Protein AF-A0A967Z6P2-F1 (afdb_monomer_lite)

Radius of gyration: 16.4 Å; chains: 1; bounding box: 41×27×40 Å

Secondary structure (DSSP, 8-state):
-GGGTHHHHHHHHHHHHHHHIIIIIS-TTHHHHHHHHHHH-TTS-HHHHHHHHHHHHHHHHHHHHHHHHHHTS-GGGT--

Foldseek 3Di:
DVVVCVVVVVLLVQLLVQLCCCCPPVNPCVVVQLVVCCVVPVVDDSVVSSVVSSVVSSVVSSVVSVVVVVVVDDPVPVVD

Sequence (80 aa):
FFAAYFPEILLILKANFFAFLAFHIFKIRRDVALENLKIAF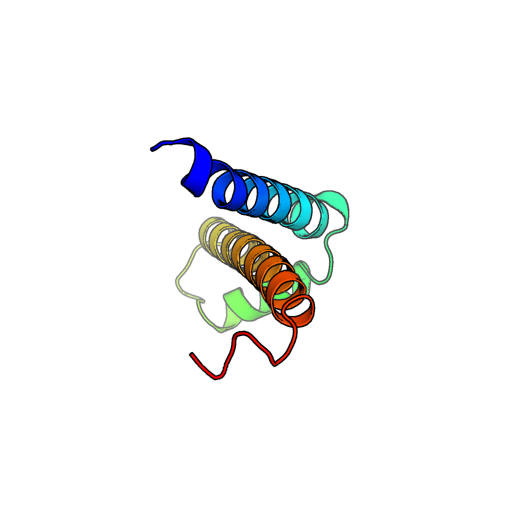PEKSEKERAAIAYGSYKHFALMILEFMRLIRWSPKRIEE

pLDDT: mean 87.79, std 16.86, range [37.0, 98.69]

Structure (mmCIF, N/CA/C/O backbone):
data_AF-A0A967Z6P2-F1
#
_entry.id   AF-A0A967Z6P2-F1
#
loop_
_atom_site.group_PDB
_atom_site.id
_atom_site.type_symbol
_atom_site.label_atom_id
_atom_site.label_alt_id
_atom_site.label_comp_id
_atom_site.label_asym_id
_atom_site.label_entity_id
_atom_site.label_seq_id
_atom_site.pdbx_PDB_ins_code
_atom_site.Cartn_x
_atom_site.Cartn_y
_atom_site.Cartn_z
_atom_site.occupancy
_atom_site.B_iso_or_equiv
_atom_site.auth_seq_id
_atom_site.auth_comp_id
_atom_site.auth_asym_id
_atom_site.auth_atom_id
_atom_site.pdbx_PDB_model_num
ATOM 1 N N . PHE A 1 1 ? 27.665 8.829 -9.901 1.00 53.00 1 PHE A N 1
ATOM 2 C CA . PHE A 1 1 ?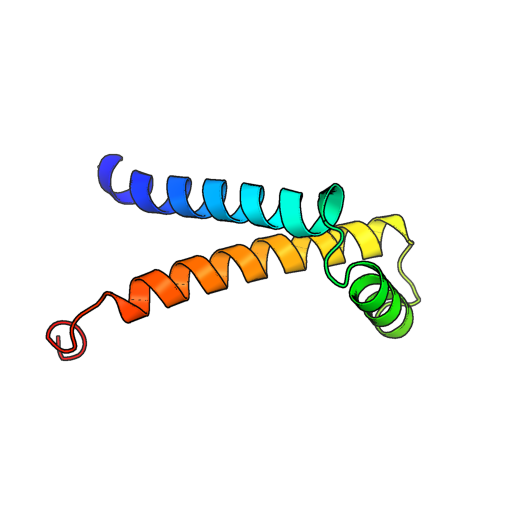 27.299 8.013 -8.724 1.00 53.00 1 PHE A CA 1
ATOM 3 C C . PHE A 1 1 ? 25.794 8.068 -8.396 1.00 53.00 1 PHE A C 1
ATOM 5 O O . PHE A 1 1 ? 25.213 7.017 -8.188 1.00 53.00 1 PHE A O 1
ATOM 12 N N . PHE A 1 2 ? 25.110 9.225 -8.455 1.00 50.53 2 PHE A N 1
ATOM 13 C CA . PHE A 1 2 ? 23.650 9.325 -8.205 1.00 50.53 2 PHE A CA 1
ATOM 14 C C . PHE A 1 2 ? 22.729 8.794 -9.325 1.00 50.53 2 PHE A C 1
ATOM 16 O O . PHE A 1 2 ? 21.625 8.332 -9.047 1.00 50.53 2 PHE A O 1
ATOM 23 N N . ALA A 1 3 ? 23.180 8.804 -10.584 1.00 52.47 3 ALA A N 1
ATOM 24 C CA . ALA A 1 3 ? 22.369 8.383 -11.734 1.00 52.47 3 ALA A CA 1
ATOM 25 C C . ALA A 1 3 ? 21.914 6.908 -11.686 1.00 52.47 3 ALA A C 1
ATOM 27 O O . ALA A 1 3 ? 20.897 6.571 -12.283 1.00 52.47 3 ALA A O 1
ATOM 28 N N . ALA A 1 4 ? 22.622 6.043 -10.949 1.00 55.69 4 ALA A N 1
ATOM 29 C CA . ALA A 1 4 ? 22.280 4.625 -10.818 1.00 55.69 4 ALA A CA 1
ATOM 30 C C . ALA A 1 4 ? 21.068 4.362 -9.899 1.00 55.69 4 ALA A C 1
ATOM 32 O O . ALA A 1 4 ? 20.391 3.357 -10.078 1.00 55.69 4 ALA A O 1
ATOM 33 N N . TYR A 1 5 ? 20.761 5.266 -8.957 1.00 59.62 5 TYR A N 1
ATOM 34 C CA . TYR A 1 5 ? 19.623 5.138 -8.026 1.00 59.62 5 TYR A CA 1
ATOM 35 C C . TYR A 1 5 ? 18.348 5.827 -8.529 1.00 59.62 5 TYR A C 1
ATOM 37 O O . TYR A 1 5 ? 17.246 5.551 -8.054 1.00 59.62 5 TYR A O 1
ATOM 45 N N . PHE A 1 6 ? 18.489 6.708 -9.521 1.00 63.09 6 PHE A N 1
ATOM 46 C CA . PHE A 1 6 ? 17.379 7.402 -10.172 1.00 63.09 6 PHE A CA 1
ATOM 47 C C . PHE A 1 6 ? 16.266 6.466 -10.702 1.00 63.09 6 PHE A C 1
ATOM 49 O O . PHE A 1 6 ? 15.089 6.796 -10.523 1.00 63.09 6 PHE A O 1
ATOM 56 N N . PRO A 1 7 ? 16.571 5.284 -11.284 1.00 77.62 7 PRO A N 1
ATOM 57 C CA . PRO A 1 7 ? 15.548 4.351 -11.754 1.00 77.62 7 PRO A CA 1
ATOM 58 C C . PRO A 1 7 ? 14.671 3.793 -10.625 1.00 77.62 7 PRO A C 1
ATOM 60 O O . PRO A 1 7 ? 13.466 3.625 -10.821 1.00 77.62 7 PRO A O 1
ATOM 63 N N . GLU A 1 8 ? 15.248 3.546 -9.445 1.00 82.50 8 GLU A N 1
ATOM 64 C CA . GLU A 1 8 ? 14.520 2.974 -8.304 1.00 82.50 8 GLU A CA 1
ATOM 65 C C . GLU A 1 8 ? 13.586 3.992 -7.651 1.00 82.50 8 GLU A C 1
ATOM 67 O O . GLU A 1 8 ? 12.440 3.676 -7.330 1.00 82.50 8 GLU A O 1
ATOM 72 N N . ILE A 1 9 ? 14.010 5.255 -7.557 1.00 88.06 9 ILE A N 1
ATOM 73 C CA . ILE A 1 9 ? 13.146 6.336 -7.064 1.00 88.06 9 ILE A CA 1
ATOM 74 C C . ILE A 1 9 ? 11.917 6.484 -7.967 1.00 88.06 9 ILE A C 1
ATOM 76 O O . ILE A 1 9 ? 10.792 6.569 -7.474 1.00 88.06 9 ILE A O 1
ATOM 80 N N . LEU A 1 10 ? 12.101 6.458 -9.291 1.00 89.62 10 LEU A N 1
ATOM 81 C CA . LEU A 1 10 ? 10.983 6.551 -10.229 1.00 89.62 10 LEU A CA 1
ATOM 82 C C . LEU A 1 10 ? 10.011 5.367 -10.090 1.00 89.62 10 LEU A C 1
ATOM 84 O O . LEU A 1 10 ? 8.800 5.549 -10.234 1.00 89.62 10 LEU A O 1
ATOM 88 N N . LEU A 1 11 ? 10.521 4.167 -9.800 1.00 91.44 11 LEU A N 1
ATOM 89 C CA . LEU A 1 11 ? 9.699 2.983 -9.553 1.00 91.44 11 LEU A CA 1
ATOM 90 C C . LEU A 1 11 ? 8.849 3.149 -8.290 1.00 91.44 11 LEU A C 1
ATOM 92 O O . LEU A 1 11 ? 7.637 2.942 -8.336 1.00 91.44 11 LEU A O 1
ATOM 96 N N . ILE A 1 12 ? 9.466 3.600 -7.196 1.00 93.44 12 ILE A N 1
ATOM 97 C CA . ILE A 1 12 ? 8.792 3.859 -5.920 1.00 93.44 12 ILE A CA 1
ATOM 98 C C . ILE A 1 12 ? 7.722 4.944 -6.087 1.00 93.44 12 ILE A C 1
ATOM 100 O O . ILE A 1 12 ? 6.608 4.792 -5.585 1.00 93.44 12 ILE A O 1
ATOM 104 N N . LEU A 1 13 ? 8.012 6.026 -6.816 1.00 95.94 13 LEU A N 1
ATOM 105 C CA . LEU A 1 13 ? 7.033 7.085 -7.082 1.00 95.94 13 LEU A CA 1
ATOM 106 C C . LEU A 1 13 ? 5.831 6.559 -7.878 1.00 95.94 13 LEU A C 1
ATOM 108 O O . LEU A 1 13 ? 4.687 6.823 -7.505 1.00 95.94 13 LEU A O 1
ATOM 112 N N . LYS A 1 14 ? 6.072 5.754 -8.922 1.00 95.44 14 LYS A N 1
ATOM 113 C CA . LYS A 1 14 ? 5.000 5.091 -9.682 1.00 95.44 14 LYS A CA 1
ATOM 114 C C . LYS A 1 14 ? 4.184 4.147 -8.799 1.00 95.44 14 LYS A C 1
ATOM 116 O O . LYS A 1 14 ? 2.959 4.190 -8.851 1.00 95.44 14 LYS A O 1
ATOM 121 N N . ALA A 1 15 ? 4.833 3.338 -7.961 1.00 96.69 15 ALA A N 1
ATOM 122 C CA . ALA A 1 15 ? 4.155 2.425 -7.043 1.00 96.69 15 ALA A CA 1
ATOM 123 C C . ALA A 1 15 ? 3.237 3.175 -6.068 1.00 96.69 15 ALA A C 1
ATOM 125 O O . ALA A 1 15 ? 2.072 2.813 -5.916 1.00 96.69 15 ALA A O 1
ATOM 126 N N . ASN A 1 16 ? 3.728 4.262 -5.463 1.00 97.88 16 ASN A N 1
ATOM 127 C CA . ASN A 1 16 ? 2.926 5.108 -4.578 1.00 97.88 16 ASN A CA 1
ATOM 128 C C . ASN A 1 16 ? 1.732 5.735 -5.309 1.00 97.88 16 ASN A C 1
ATOM 130 O O . ASN A 1 16 ? 0.631 5.751 -4.764 1.00 97.88 16 ASN A O 1
ATOM 134 N N . PHE A 1 17 ? 1.922 6.201 -6.548 1.00 98.12 17 PHE A N 1
ATOM 135 C CA . PHE A 1 17 ? 0.836 6.743 -7.365 1.00 98.12 17 PHE A CA 1
ATOM 136 C C . PHE A 1 17 ? -0.249 5.694 -7.654 1.00 98.12 17 PHE A C 1
ATOM 138 O O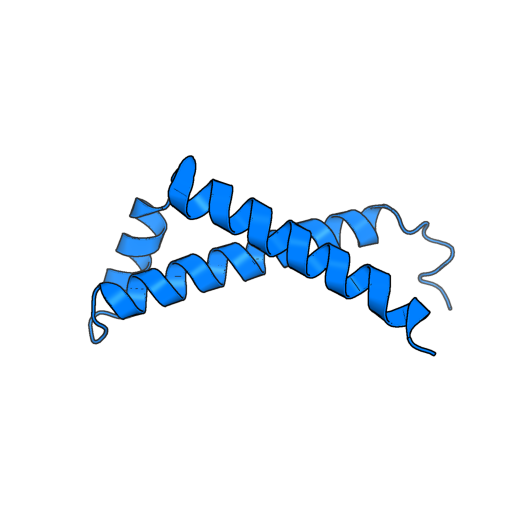 . PHE A 1 17 ? -1.429 5.946 -7.415 1.00 98.12 17 PHE A O 1
ATOM 145 N N . PHE A 1 18 ? 0.131 4.492 -8.097 1.00 97.88 18 PHE A N 1
ATOM 146 C CA . PHE A 1 18 ? -0.836 3.421 -8.356 1.00 97.88 18 PHE A CA 1
ATOM 147 C C . PHE A 1 18 ? -1.533 2.939 -7.083 1.00 97.88 18 PHE A C 1
ATOM 149 O O . PHE A 1 18 ? -2.742 2.714 -7.103 1.00 97.88 18 PHE A O 1
ATOM 156 N N . ALA A 1 19 ? -0.811 2.833 -5.967 1.00 98.25 19 ALA A N 1
ATOM 157 C CA . ALA A 1 19 ? -1.400 2.489 -4.679 1.00 98.25 19 ALA A CA 1
ATOM 158 C C . ALA A 1 19 ? -2.413 3.543 -4.215 1.00 98.25 19 ALA A C 1
ATOM 160 O O . ALA A 1 19 ? -3.492 3.182 -3.745 1.00 98.25 19 ALA A O 1
ATOM 161 N N . PHE A 1 20 ? -2.107 4.833 -4.393 1.00 98.56 20 PHE A N 1
ATOM 162 C CA . PHE A 1 20 ? -3.036 5.924 -4.105 1.00 98.56 20 PHE A CA 1
ATOM 163 C C . PHE A 1 20 ? -4.319 5.799 -4.932 1.00 98.56 20 PHE A C 1
ATOM 165 O O . PHE A 1 20 ? -5.417 5.816 -4.371 1.00 98.56 20 PHE A O 1
ATOM 172 N N . LEU A 1 21 ? -4.191 5.606 -6.249 1.00 98.44 21 LEU A N 1
ATOM 173 C CA . LEU A 1 21 ? -5.343 5.420 -7.130 1.00 98.44 21 LEU A CA 1
ATOM 174 C C . LEU A 1 21 ? -6.171 4.194 -6.725 1.00 98.44 21 LEU A C 1
ATOM 176 O O . LEU A 1 21 ? -7.386 4.296 -6.571 1.00 98.44 21 LEU A O 1
ATOM 180 N N . ALA A 1 22 ? -5.527 3.047 -6.510 1.00 98.19 22 ALA A N 1
ATOM 181 C CA . ALA A 1 22 ? -6.204 1.802 -6.166 1.00 98.19 22 ALA A CA 1
ATOM 182 C C . ALA A 1 22 ? -6.925 1.878 -4.811 1.00 98.19 22 ALA A C 1
ATOM 184 O O . ALA A 1 22 ? -8.056 1.408 -4.699 1.00 98.19 22 ALA A O 1
ATOM 185 N N . PHE A 1 23 ? -6.302 2.482 -3.795 1.00 98.44 23 PHE A N 1
ATOM 186 C CA . PHE A 1 23 ? -6.837 2.508 -2.434 1.00 98.44 23 PHE A CA 1
ATOM 187 C C . PHE A 1 23 ? -7.843 3.645 -2.206 1.00 98.44 23 PHE A C 1
ATOM 189 O O . PHE A 1 23 ? -8.915 3.411 -1.647 1.00 98.44 23 PHE A O 1
ATOM 196 N N . HIS A 1 24 ? -7.524 4.870 -2.640 1.00 97.69 24 HIS A N 1
ATOM 197 C CA . HIS A 1 24 ? -8.321 6.060 -2.324 1.00 97.69 24 HIS A CA 1
ATOM 198 C C . HIS A 1 24 ? -9.343 6.418 -3.406 1.00 97.69 24 HIS A C 1
ATOM 200 O O . HIS A 1 24 ? -10.463 6.796 -3.059 1.00 97.69 24 HIS A O 1
ATOM 206 N N . ILE A 1 25 ? -8.982 6.291 -4.688 1.00 98.25 25 ILE A N 1
ATOM 207 C CA . ILE A 1 25 ? -9.839 6.718 -5.807 1.00 98.25 25 ILE A CA 1
ATOM 208 C C . ILE A 1 25 ? -10.779 5.590 -6.231 1.00 98.25 25 ILE A C 1
ATOM 210 O O . ILE A 1 25 ? -11.994 5.708 -6.104 1.00 98.25 25 ILE A O 1
ATOM 214 N N . PHE A 1 26 ? -10.218 4.470 -6.683 1.00 98.12 26 PHE A N 1
ATOM 215 C CA . PHE A 1 26 ? -10.984 3.337 -7.206 1.00 98.12 26 PHE A CA 1
ATOM 216 C C . PHE A 1 26 ? -11.445 2.365 -6.127 1.00 98.12 26 PHE A C 1
ATOM 218 O O . PHE A 1 26 ? -12.359 1.580 -6.367 1.00 98.12 26 PHE A O 1
ATOM 225 N N . LYS A 1 27 ? -10.828 2.410 -4.939 1.00 97.56 27 LYS A N 1
ATOM 226 C CA . LYS A 1 27 ? -11.222 1.604 -3.776 1.00 97.56 27 LYS A CA 1
ATOM 227 C C . LYS A 1 27 ? -11.235 0.093 -4.063 1.00 97.56 27 LYS A C 1
ATOM 229 O O . LYS A 1 27 ? -12.033 -0.646 -3.484 1.00 97.56 27 LYS A O 1
ATOM 234 N N . ILE A 1 28 ? -10.337 -0.372 -4.933 1.00 97.12 28 ILE A N 1
ATOM 235 C CA . ILE A 1 28 ? -10.293 -1.748 -5.447 1.00 97.12 28 ILE A CA 1
ATOM 236 C C . ILE A 1 28 ? -10.137 -2.715 -4.279 1.00 97.12 28 ILE A C 1
ATOM 238 O O . ILE A 1 28 ? -9.072 -2.763 -3.689 1.00 97.12 28 ILE A O 1
ATOM 242 N N . ARG A 1 29 ? -11.183 -3.483 -3.943 1.00 96.25 29 ARG A N 1
ATOM 243 C CA . ARG A 1 29 ? -11.204 -4.440 -2.813 1.00 96.25 29 ARG A CA 1
ATOM 244 C C . ARG A 1 29 ? -10.722 -3.853 -1.474 1.00 96.25 29 ARG A C 1
ATOM 246 O O . ARG A 1 29 ? -10.253 -4.594 -0.607 1.00 96.25 29 ARG A O 1
ATOM 253 N N . ARG A 1 30 ? -10.871 -2.538 -1.280 1.00 97.44 30 ARG A N 1
ATOM 254 C CA . ARG A 1 30 ? -10.456 -1.853 -0.046 1.00 97.44 30 ARG A CA 1
ATOM 255 C C . ARG A 1 30 ? -11.177 -2.429 1.170 1.00 97.44 30 ARG A C 1
ATOM 257 O O . ARG A 1 30 ? -10.542 -2.695 2.184 1.00 97.44 30 ARG A O 1
ATOM 264 N N . ASP A 1 31 ? -12.482 -2.647 1.045 1.00 97.81 31 ASP A N 1
ATOM 265 C CA . ASP A 1 31 ? -13.323 -3.073 2.165 1.00 97.81 31 ASP A CA 1
ATOM 266 C C . ASP A 1 31 ? -12.970 -4.498 2.615 1.00 97.81 31 ASP A C 1
ATOM 268 O O . ASP A 1 31 ? -12.801 -4.731 3.805 1.00 97.81 31 ASP A O 1
ATOM 272 N N . VAL A 1 32 ? -12.696 -5.404 1.668 1.00 98.19 32 VAL A N 1
ATOM 273 C CA . VAL A 1 32 ? -12.204 -6.763 1.963 1.00 98.19 32 VAL A CA 1
ATOM 274 C C . VAL A 1 32 ? -10.855 -6.723 2.686 1.00 98.19 32 VAL A C 1
ATOM 276 O O . VAL A 1 32 ? -10.640 -7.459 3.642 1.00 98.19 32 VAL A O 1
ATOM 279 N N . ALA A 1 33 ? -9.930 -5.858 2.257 1.00 98.19 33 ALA A N 1
ATOM 280 C CA . ALA A 1 33 ? -8.637 -5.723 2.928 1.00 98.19 33 ALA A CA 1
ATOM 281 C C . ALA A 1 33 ? -8.789 -5.213 4.372 1.00 98.19 33 ALA A C 1
ATOM 283 O O . ALA A 1 33 ? -8.122 -5.716 5.274 1.00 98.19 33 ALA A O 1
ATOM 284 N N . LEU A 1 34 ? -9.677 -4.242 4.601 1.00 98.56 34 LEU A N 1
ATOM 285 C CA . LEU A 1 34 ? -9.958 -3.713 5.938 1.00 98.56 34 LEU A CA 1
ATOM 286 C C . LEU A 1 34 ? -10.661 -4.743 6.831 1.00 98.56 34 LEU A C 1
ATOM 288 O O . LEU A 1 34 ? -10.297 -4.873 7.996 1.00 98.56 34 LEU A O 1
ATOM 292 N N . GLU A 1 35 ? -11.612 -5.504 6.289 1.00 98.56 35 GLU A N 1
ATOM 293 C CA . GLU A 1 35 ? -12.296 -6.584 7.004 1.00 98.56 35 GLU A CA 1
ATOM 294 C C . GLU A 1 35 ? -11.319 -7.691 7.416 1.00 98.56 35 GLU A C 1
ATOM 296 O O . GLU A 1 35 ? -11.271 -8.069 8.587 1.00 98.56 35 GLU A O 1
ATOM 301 N N . ASN A 1 36 ? -10.449 -8.120 6.498 1.00 98.50 36 ASN A N 1
ATOM 302 C CA . ASN A 1 36 ? -9.391 -9.081 6.803 1.00 98.50 36 ASN A CA 1
ATOM 303 C C . ASN A 1 36 ? -8.478 -8.5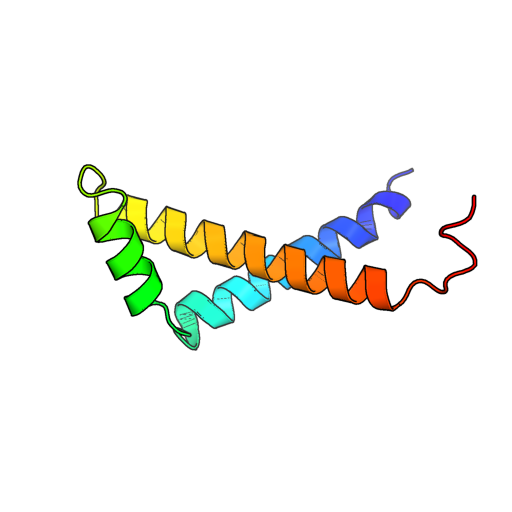78 7.927 1.00 98.50 36 ASN A C 1
ATOM 305 O O . ASN A 1 36 ? -8.149 -9.330 8.841 1.00 98.50 36 ASN A O 1
ATOM 309 N N . LEU A 1 37 ? -8.087 -7.300 7.895 1.00 98.62 37 LEU A N 1
ATOM 310 C CA . LEU A 1 37 ? -7.255 -6.710 8.946 1.00 98.62 37 LEU A CA 1
ATOM 311 C C . LEU A 1 37 ? -7.999 -6.563 10.272 1.00 98.62 37 LEU A C 1
ATOM 313 O O . LEU A 1 37 ? -7.365 -6.642 11.317 1.00 98.62 37 LEU A O 1
ATOM 317 N N . LYS A 1 38 ? -9.319 -6.359 10.258 1.00 98.62 38 LYS A N 1
ATOM 318 C CA . LYS A 1 38 ? -10.139 -6.326 11.475 1.00 98.62 38 LYS A CA 1
ATOM 319 C C . LYS A 1 38 ? -10.171 -7.688 12.161 1.00 98.62 38 LYS A C 1
ATOM 321 O O . LYS A 1 38 ? -10.102 -7.741 13.383 1.00 98.62 38 LYS A O 1
ATOM 326 N N . ILE A 1 39 ? -10.242 -8.764 11.378 1.00 98.56 39 ILE A N 1
ATOM 327 C CA . ILE A 1 39 ? -10.193 -10.141 11.883 1.00 98.56 39 ILE A CA 1
ATOM 328 C C . ILE A 1 39 ? -8.777 -10.497 12.358 1.00 98.56 39 ILE A C 1
ATOM 330 O O . ILE A 1 39 ? -8.624 -11.075 13.428 1.00 98.56 39 ILE A O 1
ATOM 334 N N . ALA A 1 40 ? -7.745 -10.147 11.582 1.00 98.38 40 ALA A N 1
ATOM 335 C CA . ALA A 1 40 ? -6.356 -10.514 11.872 1.00 98.38 40 ALA A CA 1
ATOM 336 C C . ALA A 1 40 ? -5.706 -9.678 12.988 1.00 98.38 40 ALA A C 1
ATOM 338 O O . ALA A 1 40 ? -4.843 -10.185 13.698 1.00 98.38 40 ALA A O 1
ATOM 339 N N . PHE A 1 41 ? -6.108 -8.412 13.130 1.00 98.31 41 PHE A N 1
ATOM 340 C CA . PHE A 1 41 ? -5.572 -7.457 14.105 1.00 98.31 41 PHE A CA 1
ATOM 341 C C . PHE A 1 41 ? -6.712 -6.743 14.851 1.00 98.31 41 PHE A C 1
ATOM 343 O O . PHE A 1 41 ? -6.910 -5.528 14.673 1.00 98.31 41 PHE A O 1
ATOM 350 N N . PRO A 1 42 ? -7.521 -7.475 15.640 1.00 98.00 42 PRO A N 1
ATOM 351 C CA . PRO A 1 42 ? -8.661 -6.907 16.357 1.00 98.00 42 PRO A CA 1
ATOM 352 C C . PRO A 1 42 ? -8.243 -5.861 17.403 1.00 98.00 42 PRO A C 1
ATOM 354 O O . PRO A 1 42 ? -9.005 -4.936 17.674 1.00 98.00 42 PRO A O 1
ATOM 357 N N . GLU A 1 43 ? -7.027 -5.960 17.942 1.00 98.56 43 GLU A N 1
ATOM 358 C CA . GLU A 1 43 ? -6.452 -5.064 18.951 1.00 98.56 43 GLU A CA 1
ATOM 359 C C . GLU A 1 43 ? -6.091 -3.670 18.417 1.00 98.56 43 GLU A C 1
ATOM 361 O O . GLU A 1 43 ? -5.899 -2.737 19.196 1.00 98.56 43 GLU A O 1
ATOM 366 N N . LYS A 1 44 ? -5.989 -3.514 17.093 1.00 98.25 44 LYS A N 1
ATOM 367 C CA . LYS A 1 44 ? -5.644 -2.238 16.454 1.00 98.25 44 LYS A CA 1
ATOM 368 C C . LYS A 1 44 ? -6.863 -1.340 16.284 1.00 98.25 44 LYS A C 1
ATOM 370 O O . LYS A 1 44 ? -7.996 -1.797 16.155 1.00 98.25 44 LYS A O 1
ATOM 375 N N . SER A 1 45 ? -6.640 -0.035 16.221 1.00 98.56 45 SER A N 1
ATOM 376 C CA . SER A 1 45 ? -7.677 0.915 15.817 1.00 98.56 45 SER A CA 1
ATOM 377 C C . SER A 1 45 ? -7.966 0.832 14.311 1.00 98.56 45 SER A C 1
ATOM 379 O O . SER A 1 45 ? -7.138 0.383 13.514 1.00 98.56 45 SER A O 1
ATOM 381 N N . GLU A 1 46 ? -9.124 1.345 13.885 1.00 98.12 46 GLU A N 1
ATOM 382 C CA . GLU A 1 46 ? -9.461 1.457 12.456 1.00 98.12 46 GLU A CA 1
ATOM 383 C C . GLU A 1 46 ? -8.423 2.273 11.672 1.00 98.12 46 GLU A C 1
ATOM 385 O O . GLU A 1 46 ? -8.092 1.945 10.533 1.00 98.12 46 GLU A O 1
ATOM 390 N N . LYS A 1 47 ? -7.854 3.315 12.292 1.00 98.31 47 LYS A N 1
ATOM 391 C CA . LYS A 1 47 ? -6.823 4.154 11.669 1.00 98.31 47 LYS A CA 1
ATOM 392 C C . LYS A 1 47 ? -5.532 3.372 11.425 1.00 98.31 47 LYS A C 1
ATOM 394 O O . LYS A 1 47 ? -4.938 3.499 10.355 1.00 98.31 47 LYS A O 1
ATOM 399 N N . GLU A 1 48 ? -5.104 2.561 12.389 1.00 98.69 48 GLU A N 1
ATOM 400 C CA . GLU A 1 48 ? -3.924 1.703 12.239 1.00 98.69 48 GLU A CA 1
ATOM 401 C C . GLU A 1 48 ? -4.150 0.624 11.182 1.00 98.69 48 GLU A C 1
ATOM 403 O O . GLU A 1 48 ? -3.292 0.429 10.322 1.00 98.69 48 GLU A O 1
ATOM 408 N N . ARG A 1 49 ? -5.323 -0.023 11.175 1.00 98.69 49 ARG A N 1
ATOM 409 C CA . ARG A 1 49 ? -5.682 -0.985 10.123 1.00 98.69 49 ARG A CA 1
ATOM 410 C C . ARG A 1 49 ? -5.702 -0.339 8.743 1.00 98.69 49 ARG A C 1
ATOM 412 O O . ARG A 1 49 ? -5.145 -0.901 7.807 1.00 98.69 49 ARG A O 1
ATOM 419 N N . ALA A 1 50 ? -6.262 0.861 8.607 1.00 98.38 50 ALA A N 1
ATOM 420 C CA . ALA A 1 50 ? -6.247 1.595 7.344 1.00 98.38 50 ALA A CA 1
ATOM 421 C C . ALA A 1 50 ? -4.822 1.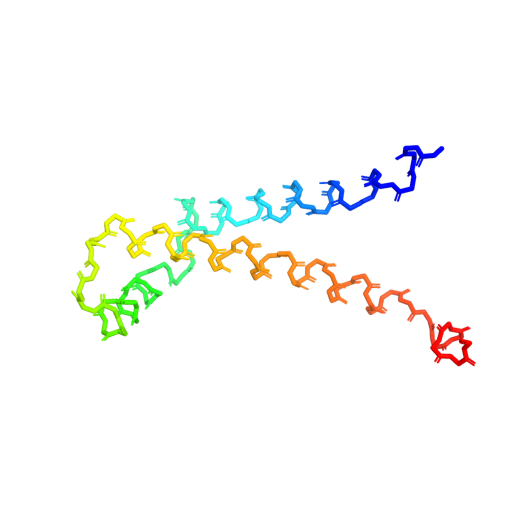947 6.887 1.00 98.38 50 ALA A C 1
ATOM 423 O O . ALA A 1 50 ? -4.516 1.841 5.698 1.00 98.38 50 ALA A O 1
ATOM 424 N N . ALA A 1 51 ? -3.936 2.313 7.818 1.00 98.56 51 ALA A N 1
ATOM 425 C CA . ALA A 1 51 ? -2.531 2.568 7.518 1.00 98.56 51 ALA A CA 1
ATOM 426 C C . ALA A 1 51 ? -1.801 1.297 7.052 1.00 98.56 51 ALA A C 1
ATOM 428 O O . ALA A 1 51 ? -1.062 1.353 6.068 1.00 98.56 51 ALA A O 1
ATOM 429 N N . ILE A 1 52 ? -2.050 0.156 7.704 1.00 98.62 52 ILE A N 1
ATOM 430 C CA . ILE A 1 52 ? -1.514 -1.150 7.295 1.00 98.62 52 ILE A CA 1
ATOM 431 C C . ILE A 1 52 ? -2.032 -1.518 5.904 1.00 98.62 52 ILE A C 1
ATOM 433 O O . ILE A 1 52 ? -1.229 -1.816 5.024 1.00 98.62 52 ILE A O 1
ATOM 437 N N . ALA A 1 53 ?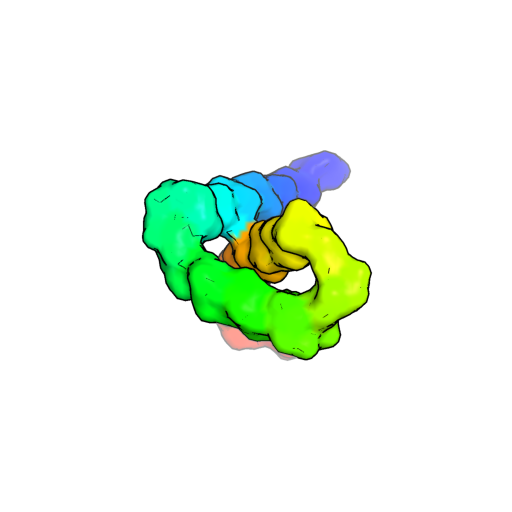 -3.344 -1.414 5.671 1.00 98.56 53 ALA A N 1
ATOM 438 C CA . ALA A 1 53 ? -3.959 -1.711 4.380 1.00 98.56 53 ALA A CA 1
ATOM 439 C C . ALA A 1 53 ? -3.326 -0.882 3.257 1.00 98.56 53 ALA A C 1
ATOM 441 O O . ALA A 1 53 ? -2.895 -1.425 2.242 1.00 98.56 53 ALA A O 1
ATOM 442 N N . TYR A 1 54 ? -3.199 0.433 3.454 1.00 98.62 54 TYR A N 1
ATOM 443 C CA . TYR A 1 54 ? -2.569 1.300 2.464 1.00 98.62 54 TYR A CA 1
ATOM 444 C C . TYR A 1 54 ? -1.074 0.993 2.277 1.00 98.62 54 TYR A C 1
ATOM 446 O O . TYR A 1 54 ? -0.562 1.035 1.157 1.00 98.62 54 TYR A O 1
ATOM 454 N N . GLY A 1 55 ? -0.370 0.630 3.354 1.00 98.38 55 GLY A N 1
ATOM 455 C CA . GLY A 1 55 ? 0.992 0.097 3.301 1.00 98.38 55 GLY A CA 1
ATOM 456 C C . GLY A 1 55 ? 1.096 -1.127 2.391 1.00 98.38 55 GLY A C 1
ATOM 457 O O . GLY A 1 55 ? 1.920 -1.143 1.477 1.00 98.38 55 GLY A O 1
ATOM 458 N N . SER A 1 56 ? 0.206 -2.106 2.564 1.00 98.06 56 SER A N 1
ATOM 459 C CA . SER A 1 56 ? 0.148 -3.304 1.723 1.00 98.06 56 SER A CA 1
ATOM 460 C C . SER A 1 56 ? -0.093 -2.975 0.248 1.00 98.06 56 SER A C 1
ATOM 462 O O . SER A 1 56 ? 0.527 -3.594 -0.611 1.00 98.06 56 SER A O 1
ATOM 464 N N . TYR A 1 57 ? -0.918 -1.971 -0.073 1.00 98.38 57 TYR A N 1
ATOM 465 C CA . TYR A 1 57 ? -1.160 -1.558 -1.466 1.00 98.38 57 TYR A CA 1
ATOM 466 C C . TYR A 1 57 ? 0.084 -0.927 -2.096 1.00 98.38 57 TYR A C 1
ATOM 468 O O . TYR A 1 57 ? 0.392 -1.214 -3.252 1.00 98.38 57 TYR A O 1
ATOM 476 N N . LYS A 1 58 ? 0.831 -0.110 -1.340 1.00 98.25 58 LYS A N 1
ATOM 477 C CA . LYS A 1 58 ? 2.116 0.450 -1.792 1.00 98.25 58 LYS A CA 1
ATOM 478 C C . LYS A 1 58 ? 3.136 -0.648 -2.082 1.00 98.25 58 LYS A C 1
ATOM 480 O O . LYS A 1 58 ? 3.754 -0.627 -3.144 1.00 98.25 58 LYS A O 1
ATOM 485 N N . HIS A 1 59 ? 3.262 -1.628 -1.186 1.00 97.44 59 HIS A N 1
ATOM 486 C CA . HIS A 1 59 ? 4.148 -2.773 -1.397 1.00 97.44 59 HIS A CA 1
ATOM 487 C C . HIS A 1 59 ? 3.713 -3.632 -2.586 1.00 97.44 59 HIS A C 1
ATOM 489 O O . HIS A 1 59 ? 4.542 -3.986 -3.415 1.00 97.44 59 HIS A O 1
ATOM 495 N N . PHE A 1 60 ? 2.418 -3.916 -2.726 1.00 97.31 60 PHE A N 1
ATOM 496 C CA . PHE A 1 60 ? 1.901 -4.705 -3.841 1.00 97.31 60 PHE A CA 1
ATOM 497 C C . PHE A 1 60 ? 2.124 -4.020 -5.194 1.00 97.31 60 PHE A C 1
ATOM 499 O O . PHE A 1 60 ? 2.579 -4.657 -6.143 1.00 97.31 60 PHE A O 1
ATOM 506 N N . ALA A 1 61 ? 1.875 -2.709 -5.273 1.00 97.00 61 ALA A N 1
ATOM 507 C CA . ALA A 1 61 ? 2.166 -1.924 -6.466 1.00 97.00 61 ALA A CA 1
ATOM 508 C C . ALA A 1 61 ? 3.663 -1.952 -6.814 1.00 97.00 61 ALA A C 1
ATOM 510 O O . ALA A 1 61 ? 4.003 -2.135 -7.981 1.00 97.00 61 ALA A O 1
ATOM 511 N N . LEU A 1 62 ? 4.551 -1.826 -5.821 1.00 96.00 62 LEU A N 1
ATOM 512 C CA . LEU A 1 62 ? 5.996 -1.933 -6.036 1.00 96.00 62 LEU A CA 1
ATOM 513 C C . LEU A 1 62 ? 6.377 -3.314 -6.584 1.00 96.00 62 LEU A C 1
ATOM 515 O O . LEU A 1 62 ? 6.992 -3.378 -7.646 1.00 96.00 62 LEU A O 1
ATOM 519 N N . MET A 1 63 ? 5.916 -4.394 -5.942 1.00 95.31 63 MET A N 1
ATOM 520 C CA . MET A 1 63 ? 6.191 -5.766 -6.386 1.00 95.31 63 MET A CA 1
ATOM 521 C C . MET A 1 63 ? 5.722 -6.011 -7.825 1.00 95.31 63 MET A C 1
ATOM 523 O O . MET A 1 63 ? 6.458 -6.590 -8.616 1.00 95.31 63 MET A O 1
ATOM 527 N N . ILE A 1 64 ? 4.528 -5.544 -8.215 1.00 94.00 64 ILE A N 1
ATOM 528 C CA . ILE A 1 64 ? 4.048 -5.673 -9.604 1.00 94.00 64 ILE A CA 1
ATOM 529 C C . ILE A 1 64 ? 4.994 -4.966 -10.583 1.00 94.00 64 ILE A C 1
ATOM 531 O O . ILE A 1 64 ? 5.336 -5.520 -11.631 1.00 94.00 64 ILE A O 1
ATOM 535 N N . LEU A 1 65 ? 5.427 -3.742 -10.264 1.00 92.25 65 LEU A N 1
ATOM 536 C CA . LEU A 1 65 ? 6.350 -2.996 -11.120 1.00 92.25 65 LEU A CA 1
ATOM 537 C C . LEU A 1 65 ? 7.721 -3.687 -11.226 1.00 92.25 65 LEU A C 1
ATOM 539 O O . LEU A 1 65 ? 8.301 -3.710 -12.317 1.00 92.25 65 LEU A O 1
ATOM 543 N N . GLU A 1 66 ? 8.213 -4.269 -10.131 1.00 91.12 66 GLU A N 1
ATOM 544 C CA . GLU A 1 66 ? 9.442 -5.071 -10.090 1.00 91.12 66 GLU A CA 1
ATOM 545 C C . GLU A 1 66 ? 9.307 -6.350 -10.926 1.00 91.12 66 GLU A C 1
ATOM 547 O O . GLU A 1 66 ? 10.133 -6.586 -11.809 1.00 91.12 66 GLU A O 1
ATOM 552 N N . PHE A 1 67 ? 8.224 -7.118 -10.769 1.00 87.81 67 PHE A N 1
ATOM 553 C CA . PHE A 1 67 ? 7.964 -8.309 -11.585 1.00 87.81 67 PHE A CA 1
ATOM 554 C C . PHE A 1 67 ? 7.887 -7.984 -13.078 1.00 87.81 67 PHE A C 1
ATOM 556 O O . PHE A 1 67 ? 8.482 -8.682 -13.898 1.00 87.81 67 PHE A O 1
ATOM 563 N N . MET A 1 68 ? 7.241 -6.880 -13.462 1.00 86.69 68 MET A N 1
ATOM 564 C CA . MET A 1 68 ? 7.243 -6.443 -14.861 1.00 86.69 68 MET A CA 1
ATOM 565 C C . MET A 1 68 ? 8.645 -6.071 -15.365 1.00 86.69 68 MET A C 1
ATOM 567 O O . MET A 1 68 ? 8.906 -6.159 -16.564 1.00 86.69 68 MET A O 1
ATOM 571 N N . ARG A 1 69 ? 9.562 -5.601 -14.505 1.00 81.69 69 ARG A N 1
ATOM 572 C CA . ARG A 1 69 ? 10.976 -5.403 -14.885 1.00 81.69 69 ARG A CA 1
ATOM 573 C C . ARG A 1 69 ? 11.687 -6.741 -15.082 1.00 81.69 69 ARG A C 1
ATOM 575 O O . ARG A 1 69 ? 12.394 -6.858 -16.076 1.00 81.69 69 ARG A O 1
ATOM 582 N N . LEU A 1 70 ? 11.441 -7.729 -14.220 1.00 76.69 70 LEU A N 1
ATOM 583 C CA . LEU A 1 70 ? 12.012 -9.077 -14.343 1.00 76.69 70 LEU A CA 1
ATOM 584 C C . LEU A 1 70 ? 11.579 -9.773 -15.640 1.00 76.69 70 LEU A C 1
ATOM 586 O O . LEU A 1 70 ? 12.419 -10.316 -16.344 1.00 76.69 70 LEU A O 1
ATOM 590 N N . ILE A 1 71 ? 10.301 -9.675 -16.022 1.00 71.94 71 ILE A N 1
ATOM 591 C CA . ILE A 1 71 ? 9.785 -10.255 -17.281 1.00 71.94 71 ILE A CA 1
ATOM 592 C C . ILE A 1 71 ? 10.462 -9.635 -18.521 1.00 71.94 71 ILE A C 1
ATOM 594 O O . ILE A 1 71 ? 10.539 -10.259 -19.576 1.00 71.94 71 ILE A O 1
ATOM 598 N N . ARG A 1 72 ? 10.982 -8.405 -18.410 1.00 63.00 72 ARG A N 1
ATOM 599 C CA . ARG A 1 72 ? 11.721 -7.725 -19.489 1.00 63.00 72 ARG A CA 1
ATOM 600 C C . ARG A 1 72 ? 13.201 -8.107 -19.555 1.00 63.00 72 ARG A C 1
ATOM 602 O O . ARG A 1 72 ? 13.886 -7.668 -20.477 1.00 63.00 72 ARG A O 1
ATOM 609 N N . TRP A 1 73 ? 13.720 -8.880 -18.604 1.00 60.84 73 TRP A N 1
ATOM 610 C CA . TRP A 1 73 ? 15.090 -9.382 -18.661 1.00 60.84 73 TRP A CA 1
ATOM 611 C C . TRP A 1 73 ? 15.128 -10.649 -19.522 1.00 60.84 73 TRP A C 1
ATOM 613 O O . TRP A 1 73 ? 14.431 -11.619 -19.252 1.00 60.84 73 TRP A O 1
ATOM 623 N N . SER A 1 74 ? 15.929 -10.640 -20.592 1.00 53.91 74 SER A N 1
ATOM 624 C CA . SER A 1 74 ? 16.158 -11.838 -21.407 1.00 53.91 74 SER A CA 1
ATOM 625 C C . SER A 1 74 ? 16.928 -12.899 -20.601 1.00 53.91 74 SER A C 1
ATOM 627 O O . SER A 1 74 ? 17.813 -12.498 -19.839 1.00 53.91 74 SER A O 1
ATOM 629 N N . PRO A 1 75 ? 16.726 -14.211 -20.848 1.00 56.62 75 PRO A N 1
ATOM 630 C CA . PRO A 1 75 ? 17.423 -15.313 -20.158 1.00 56.62 75 PRO A CA 1
ATOM 631 C C . PRO A 1 75 ? 18.948 -15.161 -20.100 1.00 56.62 75 PRO A C 1
ATOM 633 O O . PRO A 1 75 ? 19.584 -15.569 -19.137 1.00 56.62 75 PRO A O 1
ATOM 636 N N . LYS A 1 76 ? 19.519 -14.466 -21.090 1.00 55.56 76 LYS A N 1
ATOM 637 C CA . LYS A 1 76 ? 20.947 -14.165 -21.257 1.00 55.56 76 LYS A CA 1
ATOM 638 C C . LYS A 1 76 ? 21.629 -13.397 -20.107 1.00 55.56 76 LYS A C 1
ATOM 640 O O . LYS A 1 76 ? 22.789 -13.046 -20.249 1.00 55.56 76 LYS A O 1
ATOM 645 N N . ARG A 1 77 ? 20.916 -13.071 -19.024 1.00 54.25 77 ARG A N 1
ATOM 646 C CA . ARG A 1 77 ? 21.438 -12.351 -17.847 1.00 54.25 77 ARG A CA 1
ATOM 647 C C . ARG A 1 77 ? 21.182 -13.081 -16.518 1.00 54.25 77 ARG A C 1
ATOM 649 O O . ARG A 1 77 ? 21.403 -12.496 -15.469 1.00 54.25 77 ARG A O 1
ATOM 656 N N . ILE A 1 78 ? 20.641 -14.303 -16.567 1.00 56.53 78 ILE A N 1
ATOM 657 C CA . ILE A 1 78 ? 20.385 -15.161 -15.392 1.00 56.53 78 ILE A CA 1
ATOM 658 C C . ILE A 1 78 ? 21.505 -16.216 -15.230 1.00 56.53 78 ILE A C 1
ATOM 660 O O . ILE A 1 78 ? 21.595 -16.863 -14.194 1.00 56.53 78 ILE A O 1
ATOM 664 N N . GLU A 1 79 ? 22.381 -16.365 -16.230 1.00 51.41 79 GLU A N 1
ATOM 665 C CA . GLU A 1 79 ? 23.495 -17.333 -16.255 1.00 51.41 79 GLU A CA 1
ATOM 666 C C . GLU A 1 79 ? 24.877 -16.723 -15.922 1.00 51.41 79 GLU A C 1
ATOM 668 O O . GLU A 1 79 ? 25.882 -17.422 -16.020 1.00 51.41 79 GLU A O 1
ATOM 673 N N . GLU A 1 80 ? 24.939 -15.452 -15.505 1.00 37.00 80 GLU A N 1
ATOM 674 C CA . GLU A 1 80 ? 26.147 -14.793 -14.959 1.00 37.00 80 GLU A CA 1
ATOM 675 C C . GLU A 1 80 ? 25.947 -14.459 -13.476 1.00 37.00 80 GLU A C 1
ATOM 677 O O . GLU A 1 80 ? 26.899 -14.675 -12.692 1.00 37.00 80 GLU A O 1
#